Protein AF-A0A538CFG0-F1 (afdb_monomer)

pLDDT: mean 90.12, std 9.82, range [59.94, 98.56]

Solvent-accessible surface area (backbone atoms only — not comparable to full-atom values): 6131 Å² total; per-residue (Å²): 97,56,71,69,48,38,46,50,37,51,50,51,42,45,51,16,33,66,71,34,33,46,65,50,28,49,71,35,35,26,69,76,15,36,38,42,38,45,11,83,91,76,34,98,45,53,92,59,70,42,62,26,25,76,54,47,21,52,51,44,30,56,47,32,80,42,40,68,50,70,68,39,84,42,79,50,96,90,37,75,22,38,37,37,38,38,63,84,77,46,53,34,42,36,44,72,40,44,50,94,70,16,36,42,32,38,43,33,42,32,23,64,77,68,57,71,77,105

Structure (mmCIF, N/CA/C/O backbone):
data_AF-A0A538CFG0-F1
#
_entry.id   AF-A0A538CFG0-F1
#
loop_
_atom_site.group_PDB
_atom_site.id
_atom_site.type_symbol
_atom_site.label_atom_id
_atom_site.label_alt_id
_atom_site.label_comp_id
_atom_site.label_asym_id
_atom_site.label_entity_id
_atom_site.label_seq_id
_atom_site.pdbx_PDB_ins_code
_atom_site.Cartn_x
_atom_site.Cartn_y
_atom_site.Cartn_z
_atom_site.occupancy
_atom_site.B_iso_or_equiv
_atom_site.auth_seq_id
_atom_site.auth_comp_id
_atom_site.auth_asym_id
_atom_site.auth_atom_id
_atom_site.pdbx_PDB_model_num
ATOM 1 N N . ALA A 1 1 ? -11.917 5.768 8.396 1.00 81.19 1 ALA A N 1
ATOM 2 C CA . ALA A 1 1 ? -10.929 5.791 9.487 1.00 81.19 1 ALA A CA 1
ATOM 3 C C . ALA A 1 1 ? -10.574 7.216 9.904 1.00 81.19 1 ALA A C 1
ATOM 5 O O . ALA A 1 1 ? -10.501 8.103 9.043 1.00 81.19 1 ALA A O 1
ATOM 6 N N . SER A 1 2 ? -10.319 7.429 11.199 1.00 93.75 2 SER A N 1
ATOM 7 C CA . SER A 1 2 ? -9.667 8.659 11.682 1.00 93.75 2 SER A CA 1
ATOM 8 C C . SER A 1 2 ? -8.253 8.789 11.092 1.00 93.75 2 SER A C 1
ATOM 10 O O . SER A 1 2 ? -7.741 7.847 10.481 1.00 93.75 2 SER A O 1
ATOM 12 N N . ARG A 1 3 ? -7.609 9.956 11.225 1.00 94.44 3 ARG A N 1
ATOM 13 C CA . ARG A 1 3 ? -6.224 10.127 10.749 1.00 94.44 3 ARG A CA 1
ATOM 14 C C . ARG A 1 3 ? -5.274 9.161 11.454 1.00 94.44 3 ARG A C 1
ATOM 16 O O . ARG A 1 3 ? -4.537 8.455 10.784 1.00 94.44 3 ARG A O 1
ATOM 23 N N . ASP A 1 4 ? -5.360 9.061 12.775 1.00 95.81 4 ASP A N 1
ATOM 24 C CA . ASP A 1 4 ? -4.462 8.195 13.543 1.00 95.81 4 ASP A CA 1
ATOM 25 C C . ASP A 1 4 ? -4.689 6.714 13.237 1.00 95.81 4 ASP A C 1
ATOM 27 O O . ASP A 1 4 ? -3.745 5.935 13.172 1.00 95.81 4 ASP A O 1
ATOM 31 N N . GLU A 1 5 ? -5.943 6.305 13.039 1.00 95.81 5 GLU A N 1
ATOM 32 C CA . GLU A 1 5 ? -6.276 4.942 12.625 1.00 95.81 5 GLU A CA 1
ATOM 33 C C . GLU A 1 5 ? -5.731 4.634 11.227 1.00 95.81 5 GLU A C 1
ATOM 35 O O . GLU A 1 5 ? -5.155 3.568 11.011 1.00 95.81 5 GLU A O 1
ATOM 40 N N . HIS A 1 6 ? -5.858 5.590 10.302 1.00 97.75 6 HIS A N 1
ATOM 41 C CA . HIS A 1 6 ? -5.283 5.479 8.967 1.00 97.75 6 HIS A CA 1
ATOM 42 C C . HIS A 1 6 ? -3.764 5.327 9.033 1.00 97.75 6 HIS A C 1
ATOM 44 O O . HIS A 1 6 ? -3.215 4.378 8.478 1.00 97.75 6 HIS A O 1
ATOM 50 N N . ASP A 1 7 ? -3.096 6.224 9.752 1.00 98.06 7 ASP A N 1
ATOM 51 C CA . ASP A 1 7 ? -1.640 6.266 9.834 1.00 98.06 7 ASP A CA 1
ATOM 52 C C . ASP A 1 7 ? -1.086 5.007 10.520 1.00 98.06 7 ASP A C 1
ATOM 54 O O . ASP A 1 7 ? -0.096 4.437 10.056 1.00 98.06 7 ASP A O 1
ATOM 58 N N . ARG A 1 8 ? -1.756 4.501 11.568 1.00 98.06 8 ARG A N 1
ATOM 59 C CA . ARG A 1 8 ? -1.399 3.222 12.206 1.00 98.06 8 ARG A CA 1
ATOM 60 C C . ARG A 1 8 ? -1.502 2.047 11.238 1.00 98.06 8 ARG A C 1
ATOM 62 O O . ARG A 1 8 ? -0.568 1.252 11.165 1.00 98.06 8 ARG A O 1
ATOM 69 N N . ALA A 1 9 ? -2.599 1.936 10.488 1.00 98.19 9 ALA A N 1
ATOM 70 C CA . ALA A 1 9 ? -2.784 0.840 9.537 1.00 98.19 9 ALA A CA 1
ATOM 71 C C . ALA A 1 9 ? -1.760 0.900 8.39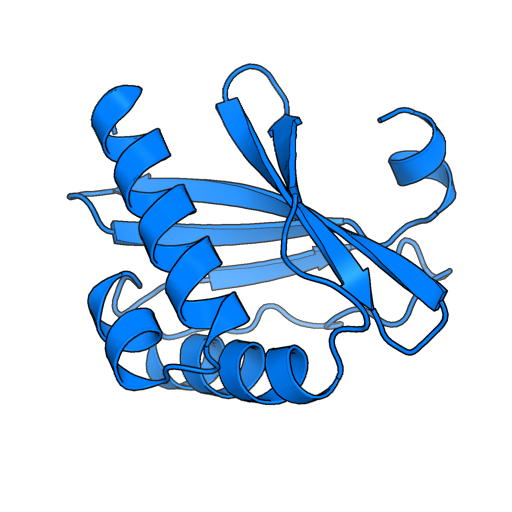0 1.00 98.19 9 ALA A C 1
ATOM 73 O O . ALA A 1 9 ? -1.193 -0.125 8.013 1.00 98.19 9 ALA A O 1
ATOM 74 N N . VAL A 1 10 ? -1.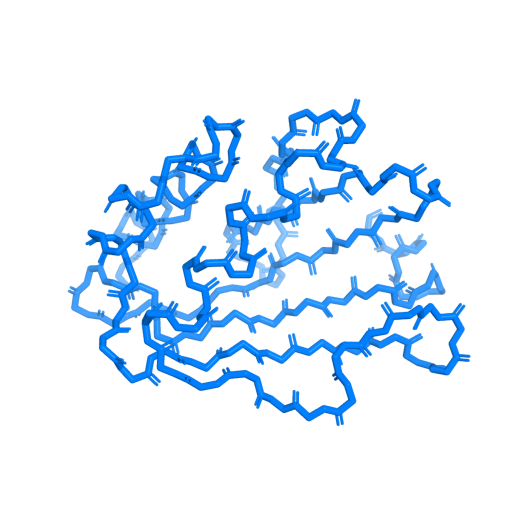468 2.098 7.869 1.00 98.31 10 VAL A N 1
ATOM 75 C CA . VAL A 1 10 ? -0.460 2.285 6.812 1.00 98.31 10 VAL A CA 1
ATOM 76 C C . VAL A 1 10 ? 0.941 1.927 7.303 1.00 98.31 10 VAL A C 1
ATOM 78 O O . VAL A 1 10 ? 1.664 1.234 6.590 1.00 98.31 10 VAL A O 1
ATOM 81 N N . ARG A 1 11 ? 1.321 2.326 8.522 1.00 98.12 11 ARG A N 1
ATOM 82 C CA . ARG A 1 11 ? 2.625 1.976 9.111 1.00 98.12 11 ARG A CA 1
ATOM 83 C C . ARG A 1 11 ? 2.761 0.487 9.398 1.00 98.12 11 ARG A C 1
ATOM 85 O O . ARG A 1 11 ? 3.787 -0.095 9.064 1.00 98.12 11 ARG A O 1
ATOM 92 N N . ALA A 1 12 ? 1.717 -0.143 9.937 1.00 98.00 12 ALA A N 1
ATOM 93 C CA . ALA A 1 12 ? 1.697 -1.590 10.142 1.00 98.00 12 ALA A CA 1
ATOM 94 C C . ALA A 1 12 ? 1.832 -2.347 8.809 1.00 98.00 12 ALA A C 1
ATOM 96 O O . ALA A 1 12 ? 2.588 -3.313 8.712 1.00 98.00 12 ALA A O 1
ATOM 97 N N . PHE A 1 13 ? 1.160 -1.875 7.754 1.00 98.12 13 PHE A N 1
ATOM 98 C CA . PHE A 1 13 ? 1.342 -2.409 6.408 1.00 98.12 13 PHE A CA 1
ATOM 99 C C . PHE A 1 13 ? 2.773 -2.195 5.893 1.00 98.12 13 PHE A C 1
ATOM 101 O O . PHE A 1 13 ? 3.369 -3.136 5.375 1.00 98.12 13 PHE A O 1
ATOM 108 N N . ALA A 1 14 ? 3.338 -0.994 6.051 1.00 97.06 14 ALA A N 1
ATOM 109 C CA . ALA A 1 14 ? 4.700 -0.676 5.624 1.00 97.06 14 ALA A CA 1
ATOM 110 C C . ALA A 1 14 ? 5.731 -1.600 6.282 1.00 97.06 14 ALA A C 1
ATOM 112 O O . ALA A 1 14 ? 6.549 -2.190 5.582 1.00 97.06 14 ALA A O 1
ATOM 113 N N . GLN A 1 15 ? 5.634 -1.779 7.601 1.00 96.62 15 GLN A N 1
ATOM 114 C CA . GLN A 1 15 ? 6.498 -2.671 8.367 1.00 96.62 15 GLN A CA 1
ATOM 115 C C . GLN A 1 15 ? 6.356 -4.127 7.905 1.00 96.62 15 GLN A C 1
ATOM 117 O O . GLN A 1 15 ? 7.348 -4.804 7.651 1.00 96.62 15 GLN A O 1
ATOM 122 N N . ALA A 1 16 ? 5.126 -4.609 7.715 1.00 96.38 16 ALA A N 1
ATOM 123 C CA . ALA A 1 16 ? 4.915 -5.977 7.258 1.00 96.38 16 ALA A CA 1
ATOM 124 C C . ALA A 1 16 ? 5.436 -6.208 5.824 1.00 96.38 16 ALA A C 1
ATOM 126 O O . ALA A 1 16 ? 5.925 -7.295 5.511 1.00 96.38 16 ALA A O 1
ATOM 127 N N . VAL A 1 17 ? 5.374 -5.193 4.951 1.00 94.62 17 VAL A N 1
ATOM 128 C CA . VAL A 1 17 ? 6.026 -5.234 3.634 1.00 94.62 17 VAL A CA 1
ATOM 129 C C . VAL A 1 17 ? 7.543 -5.265 3.785 1.00 94.62 17 VAL A C 1
ATOM 131 O O . VAL A 1 17 ? 8.157 -6.140 3.188 1.00 9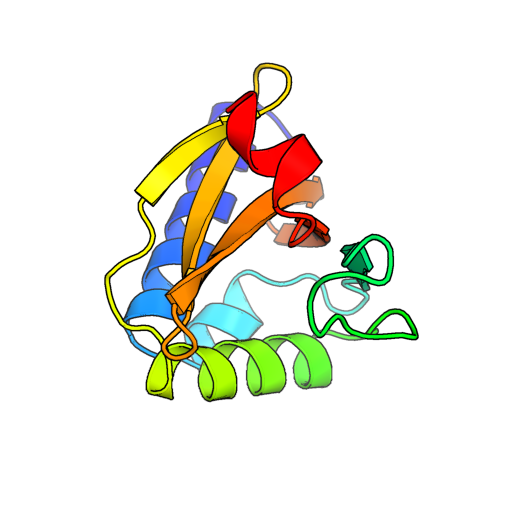4.62 17 VAL A O 1
ATOM 134 N N . ALA A 1 18 ? 8.135 -4.365 4.571 1.00 92.56 18 ALA A N 1
ATOM 135 C CA . ALA A 1 18 ? 9.578 -4.297 4.819 1.00 92.56 18 ALA A CA 1
ATOM 136 C C . ALA A 1 18 ? 10.160 -5.655 5.244 1.00 92.56 18 ALA A C 1
ATOM 138 O O . ALA A 1 18 ? 11.101 -6.167 4.645 1.00 92.56 18 ALA A O 1
ATOM 139 N N . GLU A 1 19 ? 9.509 -6.298 6.212 1.00 92.44 19 GLU A N 1
ATOM 140 C CA . GLU A 1 19 ? 9.929 -7.582 6.776 1.00 92.44 19 GLU A CA 1
ATOM 141 C C . GLU A 1 19 ? 9.560 -8.789 5.890 1.00 92.44 19 GLU A C 1
ATOM 143 O O . GLU A 1 19 ? 9.951 -9.922 6.172 1.00 92.44 19 GLU A O 1
ATOM 148 N N . GLY A 1 20 ? 8.758 -8.595 4.835 1.00 92.69 20 GLY A N 1
ATOM 149 C CA . GLY A 1 20 ? 8.143 -9.699 4.090 1.00 92.69 20 GLY A CA 1
ATOM 150 C C . GLY A 1 20 ? 7.224 -10.576 4.950 1.00 92.69 20 GLY A C 1
ATOM 151 O O . GLY A 1 20 ? 7.002 -11.747 4.631 1.00 92.69 20 GLY A O 1
ATOM 152 N N . ASN A 1 21 ? 6.688 -10.011 6.031 1.00 95.56 21 ASN A N 1
ATOM 153 C CA . ASN A 1 21 ? 5.896 -10.689 7.042 1.00 95.56 21 ASN A CA 1
ATOM 154 C C . ASN A 1 21 ? 4.478 -10.969 6.522 1.00 95.56 21 ASN A C 1
ATOM 156 O O . ASN A 1 21 ? 3.580 -10.123 6.572 1.00 95.56 21 ASN A O 1
ATOM 160 N N . LEU A 1 22 ? 4.270 -12.185 6.011 1.00 96.31 22 LEU A N 1
ATOM 161 C CA . LEU A 1 22 ? 2.979 -12.603 5.468 1.00 96.31 22 LEU A CA 1
ATOM 162 C C . LEU A 1 22 ? 1.860 -12.553 6.517 1.00 96.31 22 LEU A C 1
ATOM 164 O O . LEU A 1 22 ? 0.745 -12.147 6.190 1.00 96.31 22 LEU A O 1
ATOM 168 N N . GLU A 1 23 ? 2.141 -12.949 7.757 1.00 96.81 23 GLU A N 1
ATOM 169 C CA . GLU A 1 23 ? 1.154 -12.947 8.840 1.00 96.81 23 GLU A CA 1
ATOM 170 C C . GLU A 1 23 ? 0.773 -11.521 9.240 1.00 96.81 23 GLU A C 1
ATOM 172 O O . GLU A 1 23 ? -0.414 -11.215 9.342 1.00 96.81 23 GLU A O 1
ATOM 177 N N . GLY A 1 24 ? 1.754 -10.621 9.349 1.00 97.12 24 GLY A N 1
ATOM 178 C CA . GLY A 1 24 ? 1.529 -9.192 9.576 1.00 97.12 24 GLY A CA 1
ATOM 179 C C . GLY A 1 24 ? 0.686 -8.554 8.468 1.00 97.12 24 GLY A C 1
ATOM 180 O O . GLY A 1 24 ? -0.259 -7.814 8.745 1.00 97.12 24 GLY A O 1
ATOM 181 N N . LEU A 1 25 ? 0.941 -8.918 7.206 1.00 97.75 25 LEU A N 1
ATOM 182 C CA . LEU A 1 25 ? 0.113 -8.485 6.078 1.00 97.75 25 LEU A CA 1
ATOM 183 C C . LEU A 1 25 ? -1.321 -9.019 6.194 1.00 97.75 25 LEU A C 1
ATOM 185 O O . LEU A 1 25 ? -2.275 -8.275 5.996 1.00 97.75 25 LEU A O 1
ATOM 189 N N . VAL A 1 26 ? -1.515 -10.289 6.551 1.00 97.81 26 VAL A N 1
ATOM 190 C CA . VAL A 1 26 ? -2.860 -10.843 6.793 1.00 97.81 26 VAL A CA 1
ATOM 191 C C . VAL A 1 26 ? -3.550 -10.146 7.974 1.00 97.81 26 VAL A C 1
ATOM 193 O O . VAL A 1 26 ? -4.764 -9.938 7.933 1.00 97.81 26 VAL A O 1
ATOM 196 N N . ALA A 1 27 ? -2.805 -9.755 9.005 1.00 97.25 27 ALA A N 1
ATOM 197 C CA . ALA A 1 27 ? -3.346 -9.104 10.190 1.00 97.25 27 ALA A CA 1
ATOM 198 C C . ALA A 1 27 ? -3.844 -7.677 9.920 1.00 97.25 27 ALA A C 1
ATOM 200 O O . ALA A 1 27 ? -4.832 -7.276 10.531 1.00 97.25 27 ALA A O 1
ATOM 201 N N . VAL A 1 28 ? -3.221 -6.932 9.003 1.00 97.94 28 VAL A N 1
ATOM 202 C CA . VAL A 1 28 ? -3.592 -5.535 8.693 1.00 97.94 28 VAL A CA 1
ATOM 203 C C . VAL A 1 28 ? -4.579 -5.402 7.524 1.00 97.94 28 VAL A C 1
ATOM 205 O O . VAL A 1 28 ? -5.259 -4.386 7.382 1.00 97.94 28 VAL A O 1
ATOM 208 N N . LEU A 1 29 ? -4.683 -6.423 6.673 1.00 98.56 29 LEU A N 1
ATOM 209 C CA . LEU A 1 29 ? -5.561 -6.413 5.506 1.00 98.56 29 LEU A CA 1
ATOM 210 C C . LEU A 1 29 ? -6.994 -6.836 5.855 1.00 98.56 29 LEU A C 1
ATOM 212 O O . LEU A 1 29 ? -7.231 -7.751 6.651 1.00 98.56 29 LEU A O 1
ATOM 216 N N . ASP A 1 30 ? -7.951 -6.194 5.195 1.00 98.56 30 ASP A N 1
ATOM 217 C CA . ASP A 1 30 ? -9.347 -6.616 5.184 1.00 98.56 30 ASP A CA 1
ATOM 218 C C . ASP A 1 30 ? -9.521 -7.936 4.396 1.00 98.56 30 ASP A C 1
ATOM 220 O O . ASP A 1 30 ? -8.803 -8.140 3.407 1.00 98.56 30 ASP A O 1
ATOM 224 N N . PRO A 1 31 ? -10.433 -8.853 4.791 1.00 97.94 31 PRO A N 1
ATOM 225 C CA . PRO A 1 31 ? -10.713 -10.083 4.045 1.00 97.94 31 PRO A CA 1
ATOM 226 C C . PRO A 1 31 ? -10.972 -9.863 2.548 1.00 97.94 31 PRO A C 1
ATOM 228 O O . PRO A 1 31 ? -10.438 -10.623 1.730 1.00 97.94 31 PRO A O 1
ATOM 231 N N . ASP A 1 32 ? -11.683 -8.789 2.201 1.00 97.50 32 ASP A N 1
ATOM 232 C CA . ASP A 1 32 ? -12.125 -8.445 0.850 1.00 97.50 32 ASP A CA 1
ATOM 233 C C . ASP A 1 32 ? -11.272 -7.349 0.200 1.00 97.50 32 ASP A C 1
ATOM 235 O O . ASP A 1 32 ? -11.651 -6.785 -0.833 1.00 97.50 32 ASP A O 1
ATOM 239 N N . VAL A 1 33 ? -10.080 -7.08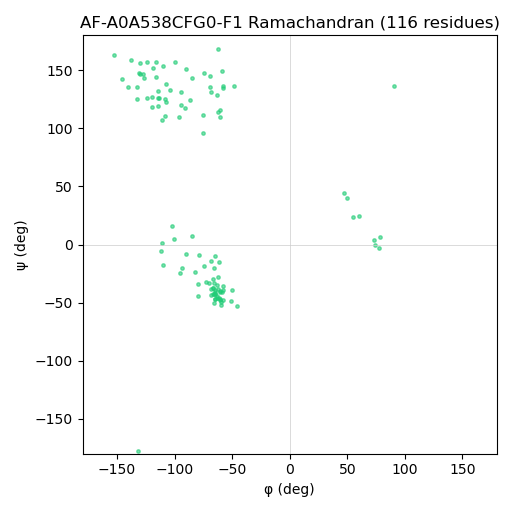4 0.752 1.00 98.44 33 VAL A N 1
ATOM 240 C CA . VAL A 1 33 ? -9.177 -6.047 0.247 1.00 98.44 33 VAL A CA 1
ATOM 241 C C . VAL A 1 33 ? -8.983 -6.128 -1.267 1.00 98.44 33 VAL A C 1
ATOM 243 O O . VAL A 1 33 ? -8.753 -7.197 -1.853 1.00 98.44 33 VAL A O 1
ATOM 246 N N . VAL A 1 34 ? -9.019 -4.959 -1.904 1.00 97.81 34 VAL A N 1
ATOM 247 C CA . VAL A 1 34 ? -8.753 -4.808 -3.332 1.00 97.81 34 VAL A CA 1
ATOM 248 C C . VAL A 1 34 ? -7.472 -4.018 -3.543 1.00 97.81 34 VAL A C 1
ATOM 250 O O . VAL A 1 34 ? -7.333 -2.888 -3.085 1.00 97.81 34 VAL A O 1
ATOM 253 N N . TRP A 1 35 ? -6.548 -4.588 -4.306 1.00 97.06 35 TRP A N 1
ATOM 254 C CA . TRP A 1 35 ? -5.360 -3.893 -4.776 1.00 97.06 35 TRP A CA 1
ATOM 255 C C . TRP A 1 35 ? -5.464 -3.621 -6.278 1.00 97.06 35 TRP A C 1
ATOM 257 O O . TRP A 1 35 ? -5.663 -4.541 -7.078 1.00 97.06 35 TRP A O 1
ATOM 267 N N . THR A 1 36 ? -5.317 -2.356 -6.669 1.00 94.12 36 THR A N 1
ATOM 268 C CA . THR A 1 36 ? -5.215 -1.934 -8.070 1.00 94.12 36 THR A CA 1
ATOM 269 C C . THR A 1 36 ? -3.852 -1.314 -8.356 1.00 94.12 36 THR A C 1
ATOM 271 O O . THR A 1 36 ? -3.168 -0.828 -7.453 1.00 94.12 36 THR A O 1
ATOM 274 N N . SER A 1 37 ? -3.437 -1.325 -9.623 1.00 89.44 37 SER A N 1
ATOM 275 C CA . SER A 1 37 ? -2.231 -0.620 -10.035 1.00 89.44 37 SER A CA 1
ATOM 276 C C . SER A 1 37 ? -2.411 0.064 -11.383 1.00 89.44 37 SER A C 1
ATOM 278 O O . SER A 1 37 ? -2.928 -0.533 -12.323 1.00 89.44 37 SER A O 1
ATOM 280 N N . ASP A 1 38 ? -1.944 1.306 -11.471 1.00 83.69 38 ASP A N 1
ATOM 281 C CA . ASP A 1 38 ? -1.889 2.081 -12.702 1.00 83.69 38 ASP A CA 1
ATOM 282 C C . ASP A 1 38 ? -0.433 2.275 -13.142 1.00 83.69 38 ASP A C 1
ATOM 284 O O . ASP A 1 38 ? 0.333 3.048 -12.557 1.00 83.69 38 ASP A O 1
ATOM 288 N N . GLY A 1 39 ? -0.054 1.559 -14.198 1.00 74.56 39 GLY A N 1
ATOM 289 C CA . GLY A 1 39 ? 1.235 1.719 -14.868 1.00 74.56 39 GLY A CA 1
ATOM 290 C C . GLY A 1 39 ? 1.215 2.736 -16.012 1.00 74.56 39 GLY A C 1
ATOM 291 O O . GLY A 1 39 ? 2.271 3.023 -16.572 1.00 74.56 39 GLY A O 1
ATOM 292 N N . GLY A 1 40 ? 0.043 3.254 -16.403 1.00 63.31 40 GLY A N 1
ATOM 293 C CA . GLY A 1 40 ? -0.121 4.176 -17.531 1.00 63.31 40 GLY A CA 1
ATOM 294 C C . GLY A 1 40 ? 0.428 3.665 -18.868 1.00 63.31 40 GLY A C 1
ATOM 295 O O . GLY A 1 40 ? 0.828 4.473 -19.697 1.00 63.31 40 GLY A O 1
ATOM 296 N N . GLY A 1 41 ? 0.553 2.344 -19.046 1.00 63.53 41 GLY A N 1
ATOM 297 C CA . GLY A 1 41 ? 1.203 1.723 -20.210 1.00 63.53 41 GLY A CA 1
ATOM 298 C C . GLY A 1 41 ? 2.736 1.820 -20.235 1.00 63.53 41 GLY A C 1
ATOM 299 O O . GLY A 1 41 ? 3.353 1.292 -21.153 1.00 63.53 41 GLY A O 1
ATOM 300 N N . ARG A 1 42 ? 3.359 2.458 -19.233 1.00 59.94 42 ARG A N 1
ATOM 301 C CA . ARG A 1 42 ? 4.808 2.727 -19.183 1.00 59.94 42 ARG A CA 1
ATOM 302 C C . ARG A 1 42 ? 5.568 1.925 -18.130 1.00 59.94 42 ARG A C 1
ATOM 304 O O . ARG A 1 42 ? 6.783 1.816 -18.216 1.00 59.94 42 ARG A O 1
ATOM 311 N N . ALA A 1 43 ? 4.865 1.370 -17.147 1.00 63.62 43 ALA A N 1
ATOM 312 C CA . ALA A 1 43 ? 5.434 0.503 -16.122 1.00 63.62 43 ALA A CA 1
ATOM 313 C C . ALA A 1 43 ? 4.603 -0.775 -15.975 1.00 63.62 43 ALA A C 1
ATOM 315 O O . ALA A 1 43 ? 3.378 -0.754 -16.128 1.00 63.62 43 ALA A O 1
ATOM 316 N N . THR A 1 44 ? 5.258 -1.888 -15.639 1.00 63.75 44 THR A N 1
ATOM 317 C CA . THR A 1 44 ? 4.570 -3.153 -15.355 1.00 63.75 44 THR A CA 1
ATOM 318 C C . THR A 1 44 ? 3.630 -2.965 -14.167 1.00 63.75 44 THR A C 1
AT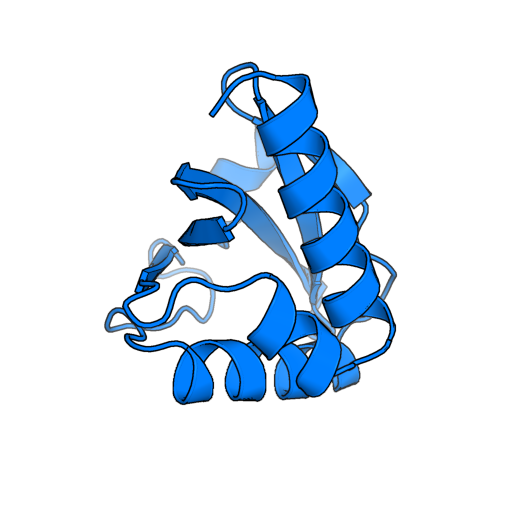OM 320 O O . THR A 1 44 ? 4.066 -2.716 -13.050 1.00 63.75 44 THR A 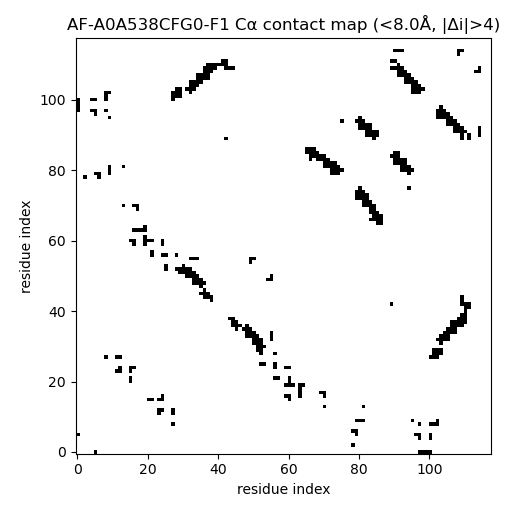O 1
ATOM 323 N N . ALA A 1 45 ? 2.331 -3.100 -14.384 1.00 68.94 45 ALA A N 1
ATOM 324 C CA . ALA A 1 45 ? 1.312 -2.988 -13.348 1.00 68.94 45 ALA A CA 1
ATOM 325 C C . ALA A 1 45 ? 0.373 -4.192 -13.418 1.00 68.94 45 ALA A C 1
ATOM 327 O O . ALA A 1 45 ? 0.238 -4.831 -14.468 1.00 68.94 45 ALA A O 1
ATOM 328 N N . ALA A 1 46 ? -0.285 -4.510 -12.303 1.00 67.75 46 ALA A N 1
ATOM 329 C CA . ALA A 1 46 ? -1.338 -5.514 -12.302 1.00 67.75 46 ALA A CA 1
ATOM 330 C C . ALA A 1 46 ? -2.460 -5.069 -13.257 1.00 67.75 46 ALA A C 1
ATOM 332 O O . ALA A 1 46 ? -3.182 -4.118 -12.976 1.00 67.75 46 ALA A O 1
ATOM 333 N N . ARG A 1 47 ? -2.608 -5.760 -14.398 1.00 70.75 47 ARG A N 1
ATOM 334 C CA . ARG A 1 47 ? -3.605 -5.425 -15.437 1.00 70.75 47 ARG A CA 1
ATOM 335 C C . ARG A 1 47 ? -5.052 -5.609 -14.970 1.00 70.75 47 ARG A C 1
ATOM 337 O O . ARG A 1 47 ? -5.970 -5.076 -15.581 1.00 70.75 47 ARG A O 1
ATOM 344 N N . LYS A 1 48 ? -5.258 -6.403 -13.918 1.00 82.44 48 LYS A N 1
ATOM 345 C CA . LYS A 1 48 ? -6.552 -6.641 -13.274 1.00 82.44 48 LYS A CA 1
ATOM 346 C C . LYS A 1 48 ? -6.397 -6.434 -11.765 1.00 82.44 48 LYS A C 1
ATOM 348 O O . LYS A 1 48 ? -5.338 -6.781 -11.238 1.00 82.44 48 LYS A O 1
ATOM 353 N N . PRO A 1 49 ? -7.431 -5.933 -11.066 1.00 90.69 49 PRO A N 1
ATOM 354 C CA . PRO A 1 49 ? -7.392 -5.820 -9.615 1.00 90.69 49 PRO A CA 1
ATOM 355 C C . PRO A 1 49 ? -7.145 -7.176 -8.950 1.00 90.69 49 PRO A C 1
ATOM 357 O O . PRO A 1 49 ? -7.795 -8.170 -9.290 1.00 90.69 49 PRO A O 1
ATOM 360 N N . VAL A 1 50 ? -6.241 -7.200 -7.974 1.00 94.75 50 VAL A N 1
ATOM 361 C CA . VAL A 1 50 ? -6.024 -8.352 -7.098 1.00 94.75 50 VAL A CA 1
ATOM 362 C C . VAL A 1 50 ? -7.012 -8.237 -5.945 1.00 94.75 50 VAL A C 1
ATOM 364 O O . VAL A 1 50 ? -7.064 -7.209 -5.278 1.00 94.75 50 VAL A O 1
ATOM 367 N N . ARG A 1 51 ? -7.819 -9.276 -5.731 1.00 97.12 51 ARG A N 1
ATOM 368 C CA . ARG A 1 51 ? -8.859 -9.296 -4.696 1.00 97.12 51 ARG A CA 1
ATOM 369 C C . ARG A 1 51 ? -8.584 -10.363 -3.653 1.00 97.12 51 ARG A C 1
ATOM 371 O O . ARG A 1 51 ? -8.149 -11.466 -4.006 1.00 97.12 51 ARG A O 1
ATOM 378 N N . GLY A 1 52 ? -8.917 -10.034 -2.414 1.00 97.25 52 GLY A N 1
ATOM 379 C CA . GLY A 1 52 ? -8.906 -10.940 -1.282 1.00 97.25 52 GLY A CA 1
ATOM 380 C C . GLY A 1 52 ? -7.570 -10.959 -0.549 1.00 97.25 52 GLY A C 1
ATOM 381 O O . GLY A 1 52 ? -6.491 -11.059 -1.151 1.00 97.25 52 GLY A O 1
ATOM 382 N N . ARG A 1 53 ? -7.667 -10.946 0.779 1.00 97.62 53 ARG A N 1
ATOM 383 C CA . ARG A 1 53 ? -6.552 -10.868 1.730 1.00 97.62 53 ARG A CA 1
ATOM 384 C C . ARG A 1 53 ? -5.390 -11.797 1.411 1.00 97.62 53 ARG A C 1
ATOM 386 O O . ARG A 1 53 ? -4.259 -11.348 1.280 1.00 97.62 53 ARG A O 1
ATOM 393 N N . ALA A 1 54 ? -5.657 -13.088 1.221 1.00 96.25 54 ALA A N 1
ATOM 394 C CA . ALA A 1 54 ? -4.603 -14.084 1.014 1.00 96.25 54 ALA A CA 1
ATOM 395 C C . ALA A 1 54 ? -3.831 -13.896 -0.304 1.00 96.25 54 ALA A C 1
ATOM 397 O O . ALA A 1 54 ? -2.664 -14.281 -0.407 1.00 96.25 54 ALA A O 1
ATOM 398 N N . ARG A 1 55 ? -4.470 -13.347 -1.346 1.00 96.19 55 ARG A N 1
ATOM 399 C CA . ARG A 1 55 ? -3.803 -13.068 -2.628 1.00 96.19 55 ARG A CA 1
ATOM 400 C C . ARG A 1 55 ? -2.987 -11.786 -2.540 1.00 96.19 55 ARG A C 1
ATOM 402 O O . ARG A 1 55 ? -1.838 -11.782 -2.972 1.00 96.19 55 ARG A O 1
ATOM 409 N N . VAL A 1 56 ? -3.556 -10.740 -1.942 1.00 96.94 56 VAL A N 1
ATOM 410 C CA . VAL A 1 56 ? -2.881 -9.451 -1.750 1.00 96.94 56 VAL A CA 1
ATOM 411 C C . VAL A 1 56 ? -1.676 -9.599 -0.814 1.00 96.94 56 VAL A C 1
ATOM 413 O O . VAL A 1 56 ? -0.581 -9.187 -1.186 1.00 96.94 56 VAL A O 1
ATOM 416 N N . ALA A 1 57 ? -1.828 -10.278 0.327 1.00 97.19 57 ALA A N 1
ATOM 417 C CA . ALA A 1 57 ? -0.745 -10.507 1.285 1.00 97.19 57 ALA A CA 1
ATOM 418 C C . ALA A 1 57 ? 0.432 -11.274 0.659 1.00 97.19 57 ALA A C 1
ATOM 420 O O . ALA A 1 57 ? 1.574 -10.828 0.724 1.00 97.19 57 ALA A O 1
ATOM 421 N N . ARG A 1 58 ? 0.160 -12.393 -0.033 1.00 95.44 58 ARG A N 1
ATOM 422 C CA . ARG A 1 58 ? 1.213 -13.171 -0.710 1.00 95.44 58 ARG A CA 1
ATOM 423 C C . ARG A 1 58 ? 1.918 -12.379 -1.804 1.00 95.44 58 ARG A C 1
ATOM 425 O O . ARG A 1 58 ? 3.126 -12.525 -1.965 1.00 95.44 58 ARG A O 1
ATOM 432 N N . ALA A 1 59 ? 1.184 -11.557 -2.552 1.00 92.88 59 ALA A N 1
ATOM 433 C CA . ALA A 1 59 ? 1.781 -10.727 -3.589 1.00 92.88 59 ALA A CA 1
ATOM 434 C C . ALA A 1 59 ? 2.733 -9.684 -2.989 1.00 92.88 59 ALA A C 1
ATOM 436 O O . ALA A 1 59 ? 3.869 -9.575 -3.444 1.00 92.88 59 ALA A O 1
ATOM 437 N N . TRP A 1 60 ? 2.315 -8.979 -1.935 1.00 93.56 60 TRP A N 1
ATOM 438 C CA . TRP A 1 60 ? 3.158 -7.994 -1.255 1.00 93.56 60 TRP A CA 1
ATOM 439 C C . TRP A 1 60 ? 4.372 -8.624 -0.562 1.00 93.56 60 TRP A C 1
ATOM 441 O O . TRP A 1 60 ? 5.483 -8.141 -0.763 1.00 93.56 60 TRP A O 1
ATOM 451 N N . ALA A 1 61 ? 4.207 -9.760 0.124 1.00 92.81 61 ALA A N 1
ATOM 452 C CA . ALA A 1 61 ? 5.322 -10.519 0.703 1.00 92.81 61 ALA A CA 1
ATOM 453 C C . ALA A 1 61 ? 6.307 -11.049 -0.358 1.00 92.81 61 ALA A C 1
ATOM 455 O O . ALA A 1 61 ? 7.482 -11.277 -0.083 1.00 92.81 61 ALA A O 1
ATOM 456 N N . ALA A 1 62 ? 5.846 -11.298 -1.588 1.00 89.94 62 ALA A N 1
ATOM 457 C CA . ALA A 1 62 ? 6.724 -11.683 -2.690 1.00 89.94 62 ALA A CA 1
ATOM 458 C C . ALA A 1 62 ? 7.444 -10.488 -3.323 1.00 89.94 62 ALA A C 1
ATOM 460 O O . ALA A 1 62 ? 8.579 -10.631 -3.781 1.00 89.94 62 ALA A O 1
ATOM 461 N N . LEU A 1 63 ? 6.789 -9.326 -3.368 1.00 87.00 63 LEU A N 1
ATOM 462 C CA . LEU A 1 63 ? 7.366 -8.087 -3.880 1.00 87.00 63 LEU A CA 1
ATOM 463 C C . LEU A 1 63 ? 8.404 -7.495 -2.928 1.00 87.00 63 LEU A C 1
ATOM 465 O O . LEU A 1 63 ? 9.375 -6.927 -3.420 1.00 87.00 63 LEU A O 1
ATOM 469 N N . SER A 1 64 ? 8.255 -7.672 -1.613 1.00 86.75 64 SER A N 1
ATOM 470 C CA . SER A 1 64 ? 9.244 -7.204 -0.635 1.00 86.75 64 SER A CA 1
ATOM 471 C C . SER A 1 64 ? 10.632 -7.792 -0.877 1.00 86.75 64 SER A C 1
ATOM 473 O O . SER A 1 64 ? 11.617 -7.067 -0.868 1.00 86.75 64 SER A O 1
ATOM 475 N N . ARG A 1 65 ? 10.713 -9.075 -1.257 1.00 81.69 65 ARG A N 1
ATOM 476 C CA . ARG A 1 65 ? 11.976 -9.739 -1.639 1.00 81.69 65 ARG A CA 1
ATOM 477 C C . ARG A 1 65 ? 12.674 -9.114 -2.851 1.00 81.69 65 ARG A C 1
ATOM 479 O O . ARG A 1 65 ? 13.820 -9.441 -3.130 1.00 81.69 65 ARG A O 1
ATOM 486 N N . LYS A 1 66 ? 11.967 -8.279 -3.614 1.00 79.25 66 LYS A N 1
ATOM 487 C CA . LYS A 1 66 ? 12.473 -7.563 -4.793 1.00 79.25 66 LYS A CA 1
ATOM 488 C C . LYS A 1 66 ? 12.589 -6.058 -4.552 1.00 79.25 66 LYS A C 1
ATOM 490 O O . LYS A 1 66 ? 12.905 -5.329 -5.494 1.00 79.25 66 LYS A O 1
ATOM 495 N N . ALA A 1 67 ? 12.260 -5.576 -3.355 1.00 78.88 67 ALA A N 1
ATOM 496 C CA . ALA A 1 67 ? 12.386 -4.170 -3.021 1.00 78.88 67 ALA A CA 1
ATOM 497 C C . ALA A 1 67 ? 13.871 -3.807 -2.940 1.00 78.88 67 ALA A C 1
ATOM 499 O O . ALA A 1 67 ? 14.675 -4.550 -2.384 1.00 78.88 67 ALA A O 1
ATOM 500 N N . ALA A 1 68 ? 14.238 -2.669 -3.525 1.00 75.94 68 ALA A N 1
ATOM 501 C CA . ALA A 1 68 ? 15.615 -2.186 -3.477 1.00 75.94 68 ALA A CA 1
ATOM 502 C C . ALA A 1 68 ? 15.918 -1.445 -2.166 1.00 75.94 68 ALA A C 1
ATOM 504 O O . ALA A 1 68 ? 17.081 -1.284 -1.801 1.00 75.94 68 ALA A O 1
ATOM 505 N N . ARG A 1 69 ? 14.875 -0.919 -1.513 1.00 82.75 69 ARG A N 1
ATOM 506 C CA . ARG A 1 69 ? 14.939 -0.096 -0.302 1.00 82.75 69 ARG A CA 1
ATOM 507 C C . ARG A 1 69 ? 13.656 -0.238 0.504 1.00 82.75 69 ARG A C 1
ATOM 509 O O . ARG A 1 69 ? 12.622 -0.629 -0.041 1.00 82.75 69 ARG A O 1
ATOM 516 N N . GLU A 1 70 ? 13.744 0.177 1.760 1.00 87.31 70 GLU A N 1
ATOM 517 C CA . GLU A 1 70 ? 12.605 0.299 2.661 1.00 87.31 70 GLU A CA 1
ATOM 518 C C . GLU A 1 70 ? 11.521 1.257 2.130 1.00 87.31 70 GLU A C 1
ATOM 520 O O . GLU A 1 70 ? 11.840 2.230 1.427 1.00 87.31 70 GLU A O 1
ATOM 525 N N . PRO A 1 71 ? 10.237 1.018 2.462 1.00 92.31 71 PRO A N 1
ATOM 526 C CA . PRO A 1 71 ? 9.161 1.953 2.163 1.00 92.31 71 PRO A CA 1
ATOM 527 C C . PRO A 1 71 ? 9.415 3.328 2.789 1.00 92.31 71 PRO A C 1
ATOM 529 O O . PRO A 1 71 ? 9.788 3.436 3.952 1.00 92.31 71 PRO A O 1
ATOM 532 N N . THR A 1 72 ? 9.171 4.395 2.031 1.00 94.50 72 THR A N 1
ATOM 533 C CA . THR A 1 72 ? 9.242 5.775 2.537 1.00 94.50 72 THR A CA 1
ATOM 534 C C . THR A 1 72 ? 7.838 6.334 2.747 1.00 94.50 72 THR A C 1
ATOM 536 O O . THR A 1 72 ? 6.997 6.227 1.855 1.00 94.50 72 THR A O 1
ATOM 539 N N . GLU A 1 73 ? 7.581 6.952 3.901 1.00 96.62 73 GLU A N 1
ATOM 540 C CA . GLU A 1 73 ? 6.332 7.676 4.168 1.00 96.62 73 GLU A CA 1
ATOM 541 C C . GLU A 1 73 ? 6.236 8.938 3.300 1.00 96.62 73 GLU A C 1
ATOM 543 O O . GLU A 1 73 ? 7.174 9.732 3.233 1.00 96.62 73 GLU A O 1
ATOM 548 N N . ILE A 1 74 ? 5.094 9.133 2.638 1.00 96.25 74 ILE A N 1
ATOM 549 C CA . ILE A 1 74 ? 4.798 10.332 1.842 1.00 96.25 74 ILE A CA 1
ATOM 550 C C . ILE A 1 74 ? 3.362 10.798 2.081 1.00 96.25 74 ILE A C 1
ATOM 552 O O . ILE A 1 74 ? 2.501 10.013 2.477 1.00 96.25 74 ILE A O 1
ATOM 556 N N . MET A 1 75 ? 3.073 12.067 1.793 1.00 95.81 75 MET A N 1
ATOM 557 C CA . MET A 1 75 ? 1.705 12.587 1.825 1.00 95.81 75 MET A CA 1
ATOM 558 C C . MET A 1 75 ? 1.078 12.520 0.434 1.00 95.81 75 MET A C 1
ATOM 560 O O . MET A 1 75 ? 1.557 13.149 -0.505 1.00 95.81 75 MET A O 1
ATOM 564 N N . LEU A 1 76 ? -0.027 11.788 0.311 1.00 93.31 76 LEU A N 1
ATOM 565 C CA . LEU A 1 76 ? -0.822 11.689 -0.910 1.00 93.31 76 LEU A CA 1
ATOM 566 C C . LEU A 1 76 ? -2.230 12.198 -0.631 1.00 93.31 76 LEU A C 1
ATOM 568 O O . LEU A 1 76 ? -2.941 11.644 0.206 1.00 93.31 76 LEU A O 1
ATOM 572 N N . ASN A 1 77 ? -2.641 13.258 -1.331 1.00 89.00 77 ASN A N 1
ATOM 573 C CA . ASN A 1 77 ? -3.973 13.860 -1.193 1.00 89.00 77 ASN A CA 1
ATOM 574 C C . ASN A 1 77 ? -4.366 14.134 0.277 1.00 89.00 77 ASN A C 1
ATOM 576 O O . ASN A 1 77 ? -5.497 13.881 0.689 1.00 89.00 77 ASN A O 1
ATOM 580 N N . GLY A 1 78 ? -3.412 14.601 1.091 1.00 92.88 78 GLY A N 1
ATOM 581 C CA . GLY A 1 78 ? -3.636 14.926 2.505 1.00 92.88 78 GLY A CA 1
ATOM 582 C C . GLY A 1 78 ? -3.669 13.732 3.469 1.00 92.88 78 GLY A C 1
ATOM 583 O O . GLY A 1 78 ? -3.943 13.928 4.651 1.00 92.88 78 GLY A O 1
ATOM 584 N N . ARG A 1 79 ? -3.362 12.509 3.015 1.00 96.38 79 ARG A N 1
ATOM 585 C CA . ARG A 1 79 ? -3.248 11.311 3.866 1.00 96.38 79 ARG A CA 1
ATOM 586 C C . ARG A 1 79 ? -1.890 10.637 3.731 1.00 96.38 79 ARG A C 1
ATOM 588 O O . ARG A 1 79 ? -1.216 10.794 2.714 1.00 96.38 79 ARG A O 1
ATOM 595 N N . LEU A 1 80 ? -1.509 9.874 4.754 1.00 98.00 80 LEU A N 1
ATOM 596 C CA . LEU A 1 80 ? -0.299 9.068 4.709 1.00 98.00 80 LEU A CA 1
ATOM 597 C C . LEU A 1 80 ? -0.413 8.007 3.604 1.00 98.00 80 LEU A C 1
ATOM 599 O O . LEU A 1 80 ? -1.399 7.266 3.521 1.00 98.00 80 LEU A O 1
ATOM 603 N N . GLY A 1 81 ? 0.606 7.962 2.756 1.00 97.94 81 GLY A N 1
ATOM 604 C CA . GLY A 1 81 ? 0.848 6.944 1.747 1.00 97.94 81 GLY A CA 1
ATOM 605 C C . GLY A 1 81 ? 2.295 6.467 1.811 1.00 97.94 81 GLY A C 1
ATOM 606 O O . GLY A 1 81 ? 3.071 6.902 2.662 1.00 97.94 81 GLY A O 1
ATOM 607 N N . LEU A 1 82 ? 2.661 5.571 0.897 1.00 96.94 82 LEU A N 1
ATOM 608 C CA . LEU A 1 82 ? 4.009 5.002 0.837 1.00 96.94 82 LEU A CA 1
ATOM 609 C C . LEU A 1 82 ? 4.618 5.163 -0.550 1.00 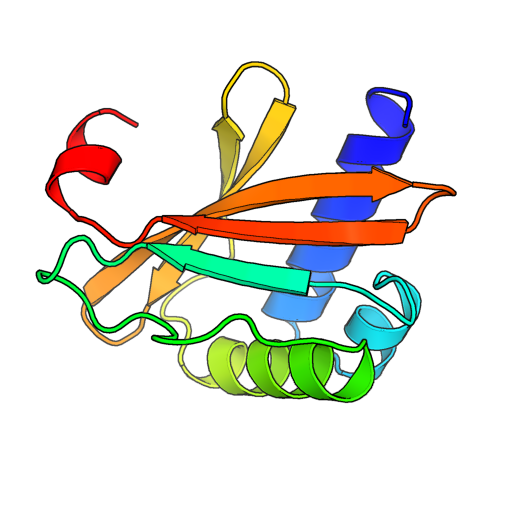96.94 82 LEU A C 1
ATOM 611 O O . LEU A 1 82 ? 3.934 4.999 -1.557 1.00 96.94 82 LEU A O 1
ATOM 615 N N . LEU A 1 83 ? 5.920 5.411 -0.602 1.00 94.25 83 LEU A N 1
ATOM 616 C CA . LEU A 1 83 ? 6.733 5.309 -1.803 1.00 94.25 83 LEU A CA 1
ATOM 617 C C . LEU A 1 83 ? 7.632 4.077 -1.692 1.00 94.25 83 LEU A C 1
ATOM 619 O O . LEU A 1 83 ? 8.429 3.959 -0.765 1.00 94.25 83 LEU A O 1
ATOM 623 N N . LEU A 1 84 ? 7.515 3.171 -2.656 1.00 91.00 84 LEU A N 1
ATOM 624 C CA . LEU A 1 84 ? 8.338 1.971 -2.760 1.00 91.00 84 LEU A CA 1
ATOM 625 C C . LEU A 1 84 ? 9.339 2.104 -3.902 1.00 91.00 84 LEU A C 1
ATOM 627 O O . LEU A 1 84 ? 8.980 2.536 -5.001 1.00 91.00 84 LEU A O 1
ATOM 631 N N . ALA A 1 85 ? 10.574 1.669 -3.658 1.00 86.94 85 ALA A N 1
ATOM 632 C CA . ALA A 1 85 ? 11.595 1.505 -4.685 1.00 86.94 85 ALA A CA 1
ATOM 633 C C . ALA A 1 85 ? 11.630 0.040 -5.148 1.00 86.94 85 ALA A C 1
ATOM 635 O O . ALA A 1 85 ? 12.038 -0.853 -4.403 1.00 86.94 85 ALA A O 1
ATOM 636 N N . GLY A 1 86 ? 11.190 -0.214 -6.378 1.00 76.94 86 GLY A N 1
ATOM 637 C CA . GLY A 1 86 ? 11.292 -1.527 -7.004 1.00 76.94 86 GLY A CA 1
ATOM 638 C C . GLY A 1 86 ? 12.725 -1.834 -7.437 1.00 76.94 86 GLY A C 1
ATOM 639 O O . GLY A 1 86 ? 13.467 -0.942 -7.846 1.00 76.94 86 GLY A O 1
ATOM 640 N N . GLY A 1 87 ? 13.108 -3.112 -7.395 1.00 72.56 87 GLY A N 1
ATOM 641 C CA . GLY A 1 87 ? 14.401 -3.586 -7.904 1.00 72.56 87 GLY A CA 1
ATOM 642 C C . GLY A 1 87 ? 14.591 -3.425 -9.418 1.00 72.56 87 GLY A C 1
ATOM 643 O O . GLY A 1 87 ? 15.699 -3.579 -9.911 1.00 72.56 87 GLY A O 1
ATOM 644 N N . ASP A 1 88 ? 13.535 -3.080 -10.159 1.00 74.00 88 ASP A N 1
ATOM 645 C CA . ASP A 1 88 ? 13.576 -2.740 -11.587 1.00 74.00 88 ASP A CA 1
ATOM 646 C C . ASP A 1 88 ? 13.931 -1.262 -11.850 1.00 74.00 88 ASP A C 1
ATOM 648 O O . ASP A 1 88 ? 13.814 -0.791 -12.979 1.00 74.00 88 ASP A O 1
ATOM 652 N N . GLY A 1 89 ? 14.309 -0.511 -10.810 1.00 74.50 89 GLY A N 1
ATOM 653 C CA . GLY A 1 89 ? 14.600 0.923 -10.887 1.00 74.50 89 GLY A CA 1
ATOM 654 C C . GLY A 1 89 ? 13.353 1.812 -10.933 1.00 74.50 89 GLY A C 1
ATOM 655 O O . GLY A 1 89 ? 13.472 3.038 -10.898 1.00 74.50 89 GLY A O 1
ATOM 656 N N . ASN A 1 90 ? 12.149 1.229 -10.961 1.00 78.81 90 ASN A N 1
ATOM 657 C CA . ASN A 1 90 ? 10.901 1.982 -10.939 1.00 78.81 90 ASN A CA 1
ATOM 658 C C . ASN A 1 90 ? 10.409 2.214 -9.511 1.00 78.81 90 ASN A C 1
ATOM 660 O O . ASN A 1 90 ? 10.591 1.394 -8.613 1.00 78.81 90 ASN A O 1
ATOM 664 N N . ARG A 1 91 ? 9.691 3.320 -9.315 1.00 88.06 91 ARG A N 1
ATOM 665 C CA . ARG A 1 91 ? 9.011 3.626 -8.053 1.00 88.06 91 ARG A CA 1
ATOM 666 C C . ARG A 1 91 ? 7.527 3.276 -8.129 1.00 88.06 91 ARG A C 1
ATOM 668 O O . ARG A 1 91 ? 6.950 3.207 -9.215 1.00 88.06 91 ARG A O 1
ATOM 675 N N . ALA A 1 92 ? 6.912 3.055 -6.976 1.00 90.94 92 ALA A N 1
ATOM 676 C CA . ALA A 1 92 ? 5.468 2.916 -6.840 1.00 90.94 92 ALA A CA 1
ATOM 677 C C . ALA A 1 92 ? 4.983 3.773 -5.671 1.00 90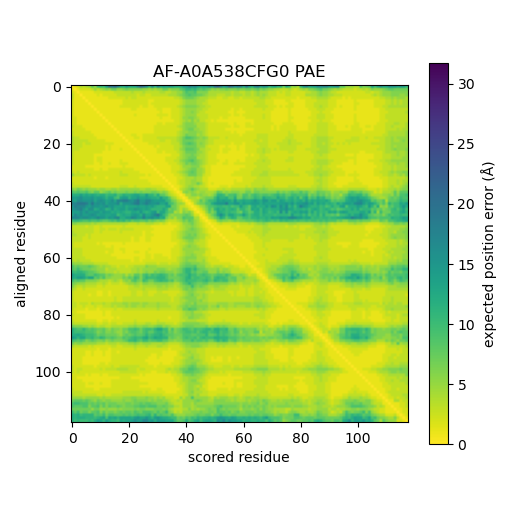.94 92 ALA A C 1
ATOM 679 O O . ALA A 1 92 ? 5.477 3.612 -4.560 1.00 90.94 92 ALA A O 1
ATOM 680 N N . ALA A 1 93 ? 4.024 4.663 -5.915 1.00 94.19 93 ALA A N 1
ATOM 681 C CA . ALA A 1 93 ? 3.330 5.386 -4.856 1.00 94.19 93 ALA A CA 1
ATOM 682 C C . ALA A 1 93 ? 2.036 4.654 -4.503 1.00 94.19 93 ALA A C 1
ATOM 684 O O . ALA A 1 93 ? 1.271 4.289 -5.398 1.00 94.19 93 ALA A O 1
ATOM 685 N N . LEU A 1 94 ? 1.808 4.429 -3.214 1.00 96.31 94 LEU A N 1
ATOM 686 C CA . LEU A 1 94 ? 0.667 3.704 -2.679 1.00 96.31 94 LEU A CA 1
ATOM 687 C C . LEU A 1 94 ? -0.217 4.636 -1.865 1.00 96.31 94 LEU A C 1
ATOM 689 O O . LEU A 1 94 ? 0.249 5.252 -0.905 1.00 96.31 94 LEU A O 1
ATOM 693 N N . SER A 1 95 ? -1.499 4.668 -2.206 1.00 97.38 95 SER A N 1
ATOM 694 C CA . SER A 1 95 ? -2.548 5.230 -1.359 1.00 97.38 95 SER A CA 1
ATOM 695 C C . SER A 1 95 ? -3.450 4.128 -0.815 1.00 97.38 95 SER A C 1
ATOM 697 O O . SER A 1 95 ? -3.615 3.077 -1.439 1.00 97.38 95 SER A O 1
ATOM 699 N N . PHE A 1 96 ? -4.055 4.393 0.339 1.00 98.25 96 PHE A N 1
ATOM 700 C CA . PHE A 1 96 ? -4.795 3.403 1.113 1.00 98.25 96 PHE A CA 1
ATOM 701 C C . PHE A 1 96 ? -6.199 3.898 1.442 1.00 98.25 96 PHE A C 1
ATOM 703 O O . PHE A 1 96 ? -6.405 5.087 1.693 1.00 98.25 96 PHE A O 1
ATOM 710 N N . VAL A 1 97 ? -7.149 2.969 1.492 1.00 98.00 97 VAL A N 1
ATOM 711 C CA . VAL A 1 97 ? -8.452 3.176 2.130 1.00 98.00 97 VAL A CA 1
ATOM 712 C C . VAL A 1 97 ? -8.537 2.238 3.321 1.00 98.00 97 VAL A C 1
ATOM 714 O O . VAL A 1 97 ? -8.220 1.053 3.199 1.00 98.00 97 VAL A O 1
ATOM 717 N N . ILE A 1 98 ? -8.943 2.791 4.464 1.00 98.12 98 ILE A N 1
ATOM 718 C CA . ILE A 1 98 ? -8.979 2.096 5.749 1.00 98.12 98 ILE A CA 1
ATOM 719 C C . ILE A 1 98 ? -10.416 2.075 6.282 1.00 98.12 98 ILE A C 1
ATOM 721 O O . ILE A 1 98 ? -11.056 3.131 6.390 1.00 98.12 98 ILE A O 1
ATOM 725 N N . GLY A 1 99 ? -10.897 0.881 6.624 1.00 96.50 99 GLY A N 1
ATOM 726 C CA . GLY A 1 99 ? -12.183 0.619 7.272 1.00 96.50 99 GLY A CA 1
ATOM 727 C C . GLY A 1 99 ? -11.982 -0.334 8.447 1.00 96.50 99 GLY A C 1
ATOM 728 O O . GLY A 1 99 ? -11.213 -1.282 8.326 1.00 96.50 99 GLY A O 1
ATOM 729 N N . ASP A 1 100 ? -12.610 -0.041 9.586 1.00 93.44 100 ASP A N 1
ATOM 730 C CA . ASP A 1 100 ? -12.533 -0.838 10.821 1.00 93.44 100 ASP A CA 1
ATOM 731 C C . ASP A 1 100 ? -11.096 -1.245 11.214 1.00 93.44 100 ASP A C 1
ATOM 733 O O . ASP A 1 100 ? -10.801 -2.395 11.541 1.00 93.44 100 ASP A O 1
ATOM 737 N N . GLY A 1 101 ? -10.161 -0.294 11.129 1.00 94.88 101 GLY A N 1
ATOM 738 C CA . GLY A 1 101 ? -8.743 -0.482 11.440 1.00 94.88 101 GLY A CA 1
ATOM 739 C C . GLY A 1 101 ? -7.942 -1.292 10.415 1.00 94.88 101 GLY A C 1
ATOM 740 O O . GLY A 1 101 ? -6.759 -1.543 10.645 1.00 94.88 101 GLY A O 1
ATOM 741 N N . ARG A 1 102 ? -8.547 -1.701 9.293 1.00 97.88 102 ARG A N 1
ATOM 742 C CA . ARG A 1 102 ? -7.939 -2.568 8.273 1.00 97.88 102 ARG A CA 1
ATOM 743 C C . ARG A 1 102 ? -7.848 -1.894 6.914 1.00 97.88 102 ARG A C 1
ATOM 745 O O . ARG A 1 102 ? -8.662 -1.047 6.551 1.00 97.88 102 ARG A O 1
ATOM 752 N N . VAL A 1 103 ? -6.863 -2.307 6.125 1.00 98.56 103 VAL A N 1
ATOM 753 C CA . VAL A 1 103 ? -6.704 -1.850 4.741 1.00 98.56 103 VAL A CA 1
ATOM 754 C C . VAL A 1 103 ? -7.733 -2.546 3.852 1.00 98.56 103 VAL A C 1
ATOM 756 O O . VAL A 1 103 ? -7.612 -3.742 3.588 1.00 98.56 103 VAL A O 1
ATOM 759 N N . THR A 1 104 ? -8.707 -1.791 3.344 1.00 98.50 104 THR A N 1
ATOM 760 C CA . THR A 1 104 ? -9.760 -2.283 2.437 1.00 98.50 104 THR A CA 1
ATOM 761 C C . THR A 1 104 ? -9.418 -2.050 0.968 1.00 98.50 104 THR A C 1
ATOM 763 O O . THR A 1 104 ? -9.867 -2.786 0.085 1.00 98.50 104 THR A O 1
ATOM 766 N N . ARG A 1 105 ? -8.564 -1.062 0.675 1.00 98.06 105 ARG A N 1
ATOM 767 C CA . ARG A 1 105 ? -8.077 -0.807 -0.682 1.00 98.06 105 ARG A CA 1
ATOM 768 C C . ARG A 1 105 ? -6.645 -0.300 -0.697 1.00 98.06 105 ARG A C 1
ATOM 770 O O . ARG A 1 105 ? -6.260 0.512 0.140 1.00 98.06 105 ARG A O 1
ATOM 777 N N . ILE A 1 106 ? -5.897 -0.749 -1.700 1.00 98.06 106 ILE A N 1
ATOM 778 C CA . ILE A 1 106 ? -4.570 -0.241 -2.048 1.00 98.06 106 ILE A CA 1
ATOM 779 C C . ILE A 1 106 ? -4.604 0.188 -3.512 1.00 98.06 106 ILE A C 1
ATOM 781 O O . ILE A 1 106 ? -4.941 -0.612 -4.387 1.00 98.06 106 ILE A O 1
ATOM 785 N N . ASP A 1 107 ? -4.210 1.422 -3.795 1.00 95.81 107 ASP A N 1
ATOM 786 C CA . ASP A 1 107 ?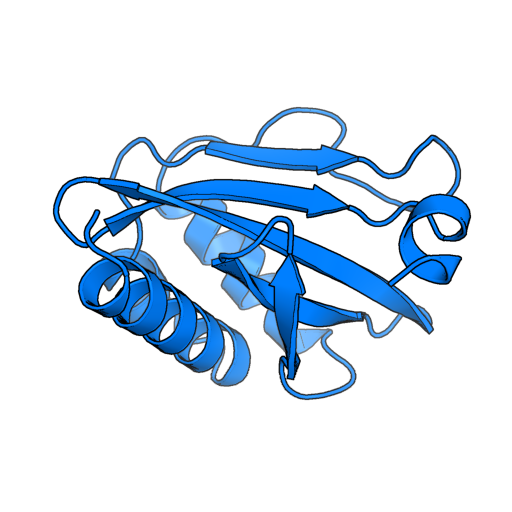 -4.022 1.911 -5.159 1.00 95.81 107 ASP A CA 1
ATOM 787 C C . ASP A 1 107 ? -2.544 2.217 -5.384 1.00 95.81 107 ASP A C 1
ATOM 789 O O . ASP A 1 107 ? -1.957 3.038 -4.682 1.00 95.81 107 ASP A O 1
ATOM 793 N N . ALA A 1 108 ? -1.936 1.530 -6.352 1.00 94.06 108 ALA A N 1
ATOM 794 C CA . ALA A 1 108 ? -0.516 1.646 -6.660 1.00 94.06 108 ALA A CA 1
ATOM 795 C C . ALA A 1 108 ? -0.283 2.378 -7.984 1.00 94.06 108 ALA A C 1
ATOM 797 O O . ALA A 1 108 ? -0.516 1.828 -9.063 1.00 94.06 108 ALA A O 1
ATOM 798 N N . VAL A 1 109 ? 0.259 3.588 -7.929 1.00 91.88 109 VAL A N 1
ATOM 799 C CA . VAL A 1 109 ? 0.664 4.342 -9.117 1.00 91.88 109 VAL A CA 1
ATOM 800 C C . VAL A 1 109 ? 2.123 4.034 -9.430 1.00 91.88 109 VAL A C 1
ATOM 802 O O . VAL A 1 109 ? 3.010 4.331 -8.634 1.00 91.88 109 VAL A O 1
ATOM 805 N N . ARG A 1 110 ? 2.380 3.448 -10.603 1.00 88.56 110 ARG A N 1
ATOM 806 C CA . ARG A 1 110 ? 3.734 3.176 -11.122 1.00 88.56 110 ARG A CA 1
ATOM 807 C C . ARG A 1 110 ? 4.092 4.017 -12.348 1.00 88.56 110 ARG A C 1
ATOM 809 O O . ARG A 1 110 ? 5.222 3.948 -12.813 1.00 88.56 110 ARG A O 1
ATOM 816 N N . ASN A 1 111 ? 3.150 4.794 -12.889 1.00 83.25 111 ASN A N 1
ATOM 817 C CA . ASN A 1 111 ? 3.389 5.655 -14.050 1.00 83.25 111 ASN A CA 1
ATOM 818 C C . ASN A 1 111 ? 4.461 6.724 -13.730 1.00 83.25 111 ASN A C 1
ATOM 820 O O . ASN A 1 111 ? 4.178 7.628 -12.936 1.00 83.25 111 ASN A O 1
ATOM 824 N N . PRO A 1 112 ? 5.643 6.693 -14.375 1.00 78.75 112 PRO A N 1
ATOM 825 C CA . PRO A 1 112 ? 6.739 7.607 -14.062 1.00 78.75 112 PRO A CA 1
ATOM 826 C C . PRO A 1 112 ? 6.373 9.087 -14.205 1.00 78.75 112 PRO A C 1
ATOM 828 O O . PRO A 1 112 ? 6.816 9.899 -13.402 1.00 78.75 112 PRO A O 1
ATOM 831 N N . GLU A 1 113 ? 5.532 9.458 -15.175 1.00 79.81 113 GLU A N 1
ATOM 832 C CA . GLU A 1 113 ? 5.117 10.858 -15.351 1.00 79.81 113 GLU A CA 1
ATOM 833 C C . GLU A 1 113 ? 4.262 11.365 -14.193 1.00 79.81 113 GLU A C 1
ATOM 835 O O . GLU A 1 113 ? 4.422 12.509 -13.771 1.00 79.81 113 GLU A O 1
ATOM 840 N N . LYS A 1 114 ? 3.386 10.511 -13.649 1.00 78.75 114 LYS A N 1
ATOM 841 C CA . LYS A 1 114 ? 2.597 10.853 -12.459 1.00 78.75 114 LYS A CA 1
ATOM 842 C C . LYS A 1 114 ? 3.501 10.972 -11.231 1.00 78.75 114 LYS A C 1
ATOM 844 O O . LYS A 1 114 ? 3.322 11.882 -10.433 1.00 78.75 114 LYS A O 1
ATOM 849 N N . LEU A 1 115 ? 4.509 10.104 -11.126 1.00 81.94 115 LEU A N 1
ATOM 850 C CA . LEU A 1 115 ? 5.457 10.088 -10.008 1.00 81.94 115 LEU A CA 1
ATOM 851 C C . LEU A 1 115 ? 6.487 11.228 -10.038 1.00 81.94 115 LEU A C 1
ATOM 853 O O . LEU A 1 115 ? 7.074 11.523 -9.006 1.00 81.94 115 LEU A O 1
ATOM 857 N N . ARG A 1 116 ? 6.720 11.888 -11.183 1.00 79.94 116 ARG A N 1
ATOM 858 C CA . ARG A 1 116 ? 7.572 13.097 -11.264 1.00 79.94 116 ARG A CA 1
ATOM 859 C C . ARG A 1 116 ? 6.960 14.316 -10.566 1.00 79.94 116 ARG A C 1
ATOM 861 O O . ARG A 1 116 ? 7.658 15.307 -10.396 1.00 79.94 116 ARG A O 1
ATOM 868 N N . ARG A 1 117 ? 5.670 14.258 -10.229 1.00 77.19 117 ARG A N 1
ATOM 869 C CA . ARG A 1 117 ? 4.922 15.336 -9.566 1.00 77.19 117 ARG A CA 1
ATOM 870 C C . ARG A 1 117 ? 4.746 15.108 -8.059 1.00 77.19 117 ARG A C 1
ATOM 872 O O . ARG A 1 117 ? 4.003 15.863 -7.441 1.00 77.19 117 ARG A O 1
ATOM 879 N N . LEU A 1 118 ? 5.350 14.045 -7.520 1.00 73.50 118 LEU A N 1
ATOM 880 C CA . LEU A 1 118 ? 5.377 13.732 -6.090 1.00 73.50 118 LEU A CA 1
ATOM 881 C C . LEU A 1 118 ? 6.604 14.336 -5.417 1.00 73.50 118 LEU A C 1
ATOM 883 O O . LEU A 1 118 ? 7.671 14.346 -6.075 1.00 73.50 118 LEU A O 1
#

Sequence (118 aa):
ASRDEHDRAVRAFAQAVAEGNLEGLVAVLDPDVVWTSDGGGRATAARKPVRGRARVARAWAALSRKAAREPTEIMLNGRLGLLLAGGDGNRAALSFVIGDGRVTRIDAVRNPEKLRRL

Nearest PDB structures (foldseek):
  5xe7-assembly2_B  TM=8.348E-01  e=1.405E-07  Mycobacterium tuberculosis H37Rv
  6wf4-assembly1_A  TM=6.504E-01  e=2.012E-05  Streptomyces sp. RM-5-8
  5gkw-assembly2_B  TM=6.499E-01  e=2.134E-04  Rhodococcus erythropolis
  6hnn-assembly2_D  TM=6.526E-01  e=1.030E-03  Streptomyces antibioticus
  5ts4-assembly1_A  TM=5.781E-01  e=6.346E-04  synthetic construct

Foldseek 3Di:
DPQVLQVVLQVLCLVCLLVLPLVSQLVQADQFAWEFEDQVVPDDTDPDIDTGSNRVSNVSSVQSVQFPDGWDWDADPNHTWTWTQGNVRWIWIWDFDDDPSHTRYIYIYGHVVVVVVD

Radius of gyration: 12.99 Å; Cα contacts (8 Å, |Δi|>4): 237; chains: 1; bounding box: 28×29×34 Å

Secondary structure (DSSP, 8-state):
--HHHHHHHHHHHHHHHHTT-HHHHHHHEEEEEEEEEE-TTTS---SS-EESHHHHHHHHHHHHTTBSS--EEEEETTEEEEEEEBTTS-EEEEEEEEETTEEEEEEEE--HHHHTT-

Mean predicted aligned error: 4.03 Å